Protein AF-A0A1Y3ZLM2-F1 (afdb_monomer_lite)

Sequence (91 aa):
MNKVINSKMYDTATAELIKKVFFGEIDDPDVITDALYRKKNGEFFYCVCPDDPDDPTSYSIIPCCEDDAKLWVEENCSGDKYVELFGEVEE

Structure (mmCIF, N/CA/C/O backbone):
data_AF-A0A1Y3ZLM2-F1
#
_entry.id   AF-A0A1Y3ZLM2-F1
#
loop_
_atom_site.group_PDB
_atom_site.id
_atom_site.type_symbol
_atom_site.label_atom_id
_atom_site.label_alt_id
_atom_site.label_comp_id
_atom_site.label_asym_id
_atom_site.label_entity_id
_atom_site.label_seq_id
_atom_site.pdbx_PDB_ins_code
_atom_site.Cartn_x
_atom_site.Cartn_y
_atom_site.Cartn_z
_atom_site.occupancy
_atom_site.B_iso_or_equiv
_atom_site.auth_seq_id
_atom_site.auth_comp_id
_atom_site.auth_asym_id
_atom_site.auth_atom_id
_atom_site.pdbx_PDB_model_num
ATOM 1 N N . MET A 1 1 ? -1.737 -10.338 -7.116 1.00 78.75 1 MET A N 1
ATOM 2 C CA . MET A 1 1 ? -0.368 -10.666 -6.667 1.00 78.75 1 MET A CA 1
ATOM 3 C C . MET A 1 1 ? -0.419 -10.877 -5.171 1.00 78.75 1 MET A C 1
ATOM 5 O O . MET A 1 1 ? -1.056 -10.068 -4.506 1.00 78.75 1 MET A O 1
ATOM 9 N N . ASN A 1 2 ? 0.207 -11.931 -4.642 1.00 85.25 2 ASN A N 1
ATOM 10 C CA . ASN A 1 2 ? 0.288 -12.114 -3.198 1.00 85.25 2 ASN A CA 1
ATOM 11 C C . ASN A 1 2 ? 1.667 -12.571 -2.723 1.00 85.25 2 ASN A C 1
ATOM 13 O O . ASN A 1 2 ? 2.388 -13.268 -3.431 1.00 85.25 2 ASN A O 1
ATOM 17 N N . LYS A 1 3 ? 2.041 -12.126 -1.523 1.00 87.38 3 LYS A N 1
ATOM 18 C CA . LYS A 1 3 ? 3.252 -12.546 -0.813 1.00 87.38 3 LYS A CA 1
ATOM 19 C C . LYS A 1 3 ? 2.957 -12.678 0.676 1.00 87.38 3 LYS A C 1
ATOM 21 O O . LYS A 1 3 ? 2.105 -11.979 1.228 1.00 87.38 3 LYS A O 1
ATOM 26 N N . VAL A 1 4 ? 3.686 -13.579 1.328 1.00 89.62 4 VAL A N 1
ATOM 27 C CA . VAL A 1 4 ? 3.703 -13.695 2.787 1.00 89.62 4 VAL A CA 1
ATOM 28 C C . VAL A 1 4 ? 4.978 -13.037 3.294 1.00 89.62 4 VAL A C 1
ATOM 30 O O . VAL A 1 4 ? 6.073 -13.442 2.916 1.00 89.62 4 VAL A O 1
ATOM 33 N N . ILE A 1 5 ? 4.834 -12.021 4.142 1.00 89.00 5 ILE A N 1
ATOM 34 C CA . ILE A 1 5 ? 5.946 -11.270 4.738 1.00 89.00 5 ILE A CA 1
ATOM 35 C C . ILE A 1 5 ? 5.696 -11.223 6.242 1.00 89.00 5 ILE A C 1
ATOM 37 O O . ILE A 1 5 ? 4.599 -10.868 6.668 1.00 89.00 5 ILE A O 1
ATOM 41 N N . ASN A 1 6 ? 6.679 -11.621 7.058 1.00 87.69 6 ASN A N 1
ATOM 42 C CA . ASN A 1 6 ? 6.546 -11.686 8.523 1.00 87.69 6 A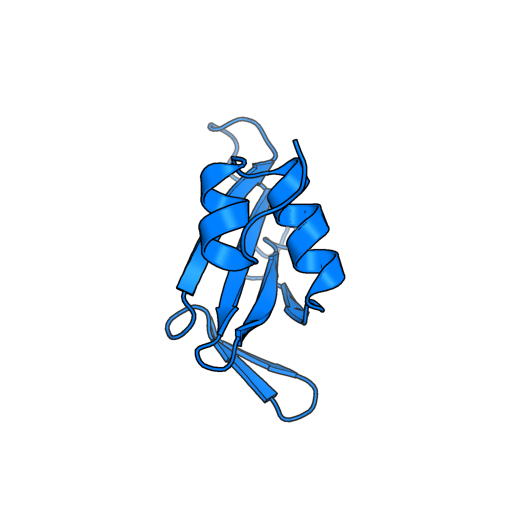SN A CA 1
ATOM 43 C C . ASN A 1 6 ? 5.265 -12.411 8.991 1.00 87.69 6 ASN A C 1
ATOM 45 O O . ASN A 1 6 ? 4.534 -11.921 9.850 1.00 87.69 6 ASN A O 1
ATOM 49 N N . SER A 1 7 ? 4.963 -13.566 8.383 1.00 88.38 7 SER A N 1
ATOM 50 C CA . SER A 1 7 ? 3.760 -14.376 8.659 1.00 88.38 7 SER A CA 1
ATOM 51 C C . SER A 1 7 ? 2.416 -13.680 8.384 1.00 88.38 7 SER A C 1
ATOM 53 O O . SER A 1 7 ? 1.368 -14.180 8.791 1.00 88.38 7 SER A O 1
ATOM 55 N N . LYS A 1 8 ? 2.417 -12.551 7.667 1.00 89.44 8 LYS A N 1
ATOM 56 C CA . LYS A 1 8 ? 1.216 -11.838 7.220 1.00 89.44 8 LYS A CA 1
ATOM 57 C C . LYS A 1 8 ? 1.061 -11.971 5.710 1.00 89.44 8 LYS A C 1
ATOM 59 O O . LYS A 1 8 ? 2.028 -11.832 4.966 1.00 89.44 8 LYS A O 1
ATOM 64 N N . MET A 1 9 ? -0.166 -12.220 5.259 1.00 90.75 9 MET A N 1
ATOM 65 C CA . MET A 1 9 ? -0.503 -12.246 3.837 1.00 90.75 9 MET A CA 1
ATOM 66 C C . MET A 1 9 ? -0.780 -10.828 3.333 1.00 90.75 9 MET A C 1
ATOM 68 O O . MET A 1 9 ? -1.547 -10.075 3.944 1.00 90.75 9 MET A O 1
ATOM 72 N N . TYR A 1 10 ? -0.166 -10.498 2.205 1.00 90.81 10 TYR A N 1
ATOM 73 C CA . TYR A 1 10 ? -0.377 -9.278 1.443 1.00 90.81 10 TYR A CA 1
ATOM 74 C C . TYR A 1 10 ? -0.843 -9.695 0.059 1.00 90.81 10 TYR A C 1
ATOM 76 O O . TYR A 1 10 ? -0.118 -10.401 -0.637 1.00 90.81 10 TYR A O 1
ATOM 84 N N . ASP A 1 11 ? -2.066 -9.327 -0.309 1.00 91.50 11 ASP A N 1
ATOM 85 C CA . ASP A 1 11 ? -2.691 -9.768 -1.553 1.00 91.50 11 ASP A CA 1
ATOM 86 C C . ASP A 1 11 ? -3.416 -8.599 -2.220 1.00 91.50 11 ASP A C 1
ATOM 88 O O . ASP A 1 11 ? -4.410 -8.095 -1.693 1.00 91.50 11 ASP A O 1
ATOM 92 N N . THR A 1 12 ? -2.929 -8.196 -3.394 1.00 89.81 12 THR A N 1
ATOM 93 C CA . THR A 1 12 ? -3.488 -7.089 -4.180 1.00 89.81 12 THR A CA 1
ATOM 94 C C . THR A 1 12 ? -4.871 -7.388 -4.759 1.00 89.81 12 THR A C 1
ATOM 96 O O . THR A 1 12 ? -5.564 -6.460 -5.151 1.00 89.81 12 THR A O 1
ATOM 99 N N . ALA A 1 13 ? -5.304 -8.654 -4.812 1.00 89.31 13 ALA A N 1
ATOM 100 C CA . ALA A 1 13 ? -6.647 -9.030 -5.259 1.00 89.31 13 ALA A CA 1
ATOM 101 C C . ALA A 1 13 ? -7.700 -8.903 -4.147 1.00 89.31 13 ALA A C 1
ATOM 103 O O . ALA A 1 13 ? -8.890 -8.793 -4.432 1.00 89.31 13 ALA A O 1
ATOM 104 N N . THR A 1 14 ? -7.279 -8.945 -2.878 1.00 91.50 14 THR A N 1
ATOM 105 C CA . THR A 1 14 ? -8.193 -8.831 -1.723 1.00 91.50 14 THR A CA 1
ATOM 106 C C . THR A 1 14 ? -8.106 -7.490 -1.005 1.00 91.50 14 THR A C 1
ATOM 108 O O . THR A 1 14 ? -9.015 -7.155 -0.240 1.00 91.50 14 THR A O 1
ATOM 111 N N . ALA A 1 15 ? -7.011 -6.762 -1.219 1.00 93.75 15 ALA A N 1
ATOM 112 C CA . ALA A 1 15 ? -6.802 -5.420 -0.716 1.00 93.75 15 ALA A CA 1
ATOM 113 C C . ALA A 1 15 ? -7.493 -4.382 -1.607 1.00 93.75 15 ALA A C 1
ATOM 115 O O . ALA A 1 15 ? -7.688 -4.582 -2.804 1.00 93.75 15 ALA A O 1
ATOM 116 N N . GLU A 1 16 ? -7.846 -3.258 -1.006 1.00 93.81 16 GLU A N 1
ATOM 117 C CA . GLU A 1 16 ? -8.368 -2.093 -1.701 1.00 93.81 16 GLU A CA 1
ATOM 118 C C . GLU A 1 16 ? -7.212 -1.320 -2.339 1.00 93.81 16 GLU A C 1
ATOM 120 O O . GLU A 1 16 ? -6.252 -0.962 -1.655 1.00 93.81 16 GLU A O 1
ATOM 125 N N . LEU A 1 17 ? -7.297 -1.060 -3.643 1.00 92.81 17 LEU A N 1
ATOM 126 C CA . LEU A 1 17 ? -6.366 -0.172 -4.332 1.00 92.81 17 LEU A CA 1
ATOM 127 C C . LEU A 1 17 ? -6.708 1.278 -3.978 1.00 92.81 17 LEU A C 1
ATOM 129 O O . LEU A 1 17 ? -7.779 1.760 -4.341 1.00 92.81 17 LEU A O 1
ATOM 133 N N . ILE A 1 18 ? -5.786 1.975 -3.315 1.00 92.06 18 ILE A N 1
ATOM 134 C CA . ILE A 1 18 ? -5.962 3.388 -2.975 1.00 92.06 18 ILE A CA 1
ATOM 135 C C . ILE A 1 18 ? -5.694 4.257 -4.196 1.00 92.06 18 ILE A C 1
ATOM 137 O O . ILE A 1 18 ? -6.555 5.027 -4.624 1.00 92.06 18 ILE A O 1
ATOM 141 N N . LYS A 1 19 ? -4.494 4.120 -4.763 1.00 89.88 19 LYS A N 1
ATOM 142 C CA . LYS A 1 19 ? -4.083 4.814 -5.978 1.00 89.88 19 LYS A CA 1
ATOM 143 C C . LYS A 1 19 ? -2.898 4.102 -6.619 1.00 89.88 19 LYS A C 1
ATOM 145 O O . LYS A 1 19 ? -2.128 3.420 -5.947 1.00 89.88 19 LYS A O 1
ATOM 150 N N . LYS A 1 20 ? -2.794 4.271 -7.934 1.00 88.38 20 LYS A N 1
ATOM 151 C CA . LYS A 1 20 ? -1.711 3.792 -8.786 1.00 88.38 20 LYS A CA 1
ATOM 152 C C . LYS A 1 20 ? -1.041 5.021 -9.406 1.00 88.38 20 LYS A C 1
ATOM 154 O O . LYS A 1 20 ? -1.739 5.843 -10.002 1.00 88.38 20 LYS A O 1
ATOM 159 N N . VAL A 1 21 ? 0.261 5.170 -9.208 1.00 83.62 21 VAL A N 1
ATOM 160 C CA . VAL A 1 21 ? 1.078 6.280 -9.706 1.00 83.62 21 VAL A CA 1
ATOM 161 C C . VAL A 1 21 ? 2.042 5.720 -10.732 1.00 83.62 21 VAL A C 1
ATOM 163 O O . VAL A 1 21 ? 2.678 4.701 -10.493 1.00 83.62 21 VAL A O 1
ATOM 166 N N . PHE A 1 22 ? 2.108 6.368 -11.886 1.00 76.62 22 PHE A N 1
ATOM 167 C CA . PHE A 1 22 ? 2.977 5.971 -12.981 1.00 76.62 22 PHE A CA 1
ATOM 168 C C . PHE A 1 22 ? 4.120 6.979 -13.059 1.00 76.62 22 PHE A C 1
ATOM 170 O O . PHE A 1 22 ? 3.872 8.177 -13.208 1.00 76.62 22 PHE A O 1
ATOM 177 N N . PHE A 1 23 ? 5.351 6.498 -12.938 1.00 67.44 23 PHE A N 1
ATOM 178 C CA . PHE A 1 23 ? 6.565 7.277 -13.114 1.00 67.44 23 PHE A CA 1
ATOM 179 C C . PHE A 1 23 ? 7.177 6.918 -14.472 1.00 67.44 23 PHE A C 1
ATOM 181 O O . PHE A 1 23 ? 7.632 5.794 -14.674 1.00 67.44 23 PHE A O 1
ATOM 188 N N . GLY A 1 24 ? 7.148 7.868 -15.410 1.00 64.62 24 GLY A N 1
ATOM 189 C CA . GLY A 1 24 ? 7.672 7.703 -16.771 1.00 64.62 24 GLY A CA 1
ATOM 190 C C . GLY A 1 24 ? 6.788 8.352 -17.838 1.00 64.62 24 GLY A C 1
ATOM 191 O O . GLY A 1 24 ? 5.722 8.896 -17.537 1.00 64.62 24 GLY A O 1
ATOM 192 N N . GLU A 1 25 ? 7.237 8.312 -19.094 1.00 58.81 25 GLU A N 1
ATOM 193 C CA . GLU A 1 25 ? 6.386 8.662 -20.234 1.00 58.81 25 GLU A CA 1
ATOM 194 C C . GLU A 1 25 ? 5.353 7.549 -20.464 1.00 58.81 25 GLU A C 1
ATOM 196 O O . GLU A 1 25 ? 5.661 6.368 -20.373 1.00 58.81 25 GLU A O 1
ATOM 201 N N . ILE A 1 26 ? 4.104 7.925 -20.752 1.00 54.97 26 ILE A N 1
ATOM 202 C CA . ILE A 1 26 ? 2.966 6.992 -20.893 1.00 54.97 26 ILE A CA 1
ATOM 203 C C . ILE A 1 26 ? 3.172 5.983 -22.046 1.00 54.97 26 ILE A C 1
ATOM 205 O O . ILE A 1 26 ? 2.543 4.927 -22.053 1.00 54.97 26 ILE A O 1
ATOM 209 N N . ASP A 1 27 ? 4.050 6.305 -23.000 1.00 58.66 27 ASP A N 1
ATOM 210 C CA . ASP A 1 27 ? 4.415 5.460 -24.147 1.00 58.66 27 ASP A CA 1
ATOM 211 C C . ASP A 1 27 ? 5.606 4.523 -23.864 1.00 58.66 27 ASP A C 1
ATOM 213 O O . ASP A 1 27 ? 5.979 3.727 -24.726 1.00 58.66 27 ASP A O 1
ATOM 217 N N . ASP A 1 28 ? 6.202 4.597 -22.669 1.00 55.44 28 ASP A N 1
ATOM 218 C CA . ASP A 1 28 ? 7.341 3.765 -22.297 1.00 55.44 28 ASP A CA 1
ATOM 219 C C . ASP A 1 28 ? 6.869 2.435 -21.666 1.00 55.44 28 ASP A C 1
ATOM 221 O O . ASP A 1 28 ? 6.100 2.445 -20.695 1.00 55.44 28 ASP A O 1
ATOM 225 N N . PRO A 1 29 ? 7.276 1.267 -22.200 1.00 52.28 29 PRO A N 1
ATOM 226 C CA . PRO A 1 29 ? 6.940 -0.029 -21.613 1.00 52.28 29 PRO A CA 1
ATOM 227 C C . PRO A 1 29 ? 7.565 -0.244 -20.225 1.00 52.28 29 PRO A C 1
ATOM 229 O O . PRO A 1 29 ? 7.072 -1.102 -19.491 1.00 52.28 29 PRO A O 1
ATOM 232 N N . ASP A 1 30 ? 8.575 0.549 -19.848 1.00 52.94 30 ASP A N 1
ATOM 233 C CA . ASP A 1 30 ? 9.256 0.507 -18.550 1.00 52.94 30 ASP A CA 1
ATOM 234 C C . ASP A 1 30 ? 8.607 1.431 -17.506 1.00 52.94 30 ASP A C 1
ATOM 236 O O . ASP A 1 30 ? 9.236 1.800 -16.511 1.00 52.94 30 ASP A O 1
ATOM 240 N N . VAL A 1 31 ? 7.339 1.828 -17.700 1.00 57.62 31 VAL A N 1
ATOM 241 C CA . VAL A 1 31 ? 6.642 2.704 -16.751 1.00 57.62 31 VAL A CA 1
ATOM 242 C C . VAL A 1 31 ? 6.627 2.066 -15.353 1.00 57.62 31 VAL A C 1
ATOM 244 O O . VAL A 1 31 ? 5.960 1.057 -15.073 1.00 57.62 31 VAL A O 1
ATOM 247 N N . ILE A 1 32 ? 7.382 2.671 -14.437 1.00 61.00 32 ILE A N 1
ATOM 248 C CA . ILE A 1 32 ? 7.447 2.208 -13.058 1.00 61.00 32 ILE A CA 1
ATOM 249 C C . ILE A 1 32 ? 6.131 2.605 -12.425 1.00 61.00 32 ILE A C 1
ATOM 251 O O . ILE A 1 32 ? 5.760 3.777 -12.366 1.00 61.00 32 ILE A O 1
ATOM 255 N N . THR A 1 33 ? 5.383 1.603 -11.995 1.00 68.94 33 THR A N 1
ATOM 256 C CA . THR A 1 33 ? 4.148 1.828 -11.283 1.00 68.94 33 THR A CA 1
ATOM 257 C C . THR A 1 33 ? 4.274 1.517 -9.801 1.00 68.94 33 THR A C 1
ATOM 259 O O . THR A 1 33 ? 4.417 0.355 -9.419 1.00 68.94 33 THR A O 1
ATOM 262 N N . ASP A 1 34 ? 4.039 2.535 -8.984 1.00 84.00 34 ASP A N 1
ATOM 263 C CA . ASP A 1 34 ? 3.854 2.376 -7.550 1.00 84.00 34 ASP A CA 1
ATOM 264 C C . ASP A 1 34 ? 2.370 2.419 -7.218 1.00 84.00 34 ASP A C 1
ATOM 266 O O . ASP A 1 34 ? 1.616 3.280 -7.679 1.00 84.00 34 ASP A O 1
ATOM 270 N N . ALA A 1 35 ? 1.919 1.464 -6.418 1.00 89.81 35 ALA A N 1
ATOM 271 C CA . ALA A 1 35 ? 0.537 1.407 -5.982 1.00 89.81 35 ALA A CA 1
ATOM 272 C C . ALA A 1 35 ? 0.448 1.198 -4.476 1.00 89.81 35 ALA A C 1
ATOM 274 O O . ALA A 1 35 ? 1.044 0.267 -3.931 1.00 89.81 35 ALA A O 1
ATOM 275 N N . LEU A 1 36 ? -0.352 2.037 -3.821 1.00 92.94 36 LEU A N 1
ATOM 276 C CA . LEU A 1 36 ? -0.684 1.899 -2.410 1.00 92.94 36 LEU A CA 1
ATOM 277 C C . LEU A 1 36 ? -1.971 1.081 -2.268 1.00 92.94 36 LEU A C 1
ATOM 279 O O . LEU A 1 36 ? -2.993 1.384 -2.892 1.00 92.94 36 LEU A O 1
ATOM 283 N N . TYR A 1 37 ? -1.926 0.059 -1.418 1.00 94.06 37 TYR A N 1
ATOM 284 C CA . TYR A 1 37 ? -3.062 -0.798 -1.101 1.00 94.06 37 TYR A CA 1
ATOM 285 C C . TYR A 1 37 ? -3.383 -0.767 0.390 1.00 94.06 37 TYR A C 1
ATOM 287 O O . TYR A 1 37 ? -2.486 -0.707 1.232 1.00 94.06 37 TYR A O 1
ATOM 295 N N . ARG A 1 38 ? -4.672 -0.898 0.711 1.00 94.56 38 ARG A N 1
ATOM 296 C CA . ARG A 1 38 ? -5.187 -1.047 2.074 1.00 94.56 38 ARG A CA 1
ATOM 297 C C . ARG A 1 38 ? -5.793 -2.431 2.264 1.00 94.56 38 ARG A C 1
ATOM 299 O O . ARG A 1 38 ? -6.694 -2.855 1.541 1.00 94.56 38 ARG A O 1
ATOM 306 N N . LYS A 1 39 ? -5.307 -3.167 3.256 1.00 93.31 39 LYS A N 1
ATOM 307 C CA . LYS A 1 39 ? -5.871 -4.458 3.656 1.00 93.31 39 LYS A CA 1
ATOM 308 C C . LYS A 1 39 ? -7.197 -4.256 4.387 1.00 93.31 39 LYS A C 1
ATOM 310 O O . LYS A 1 39 ? -7.460 -3.216 4.979 1.00 93.31 39 LYS A O 1
ATOM 315 N N . LYS A 1 40 ? -8.001 -5.320 4.457 1.00 90.62 40 LYS A N 1
ATOM 316 C CA . LYS A 1 40 ? -9.279 -5.333 5.197 1.00 90.62 40 LYS A CA 1
ATOM 317 C C . LYS A 1 40 ? -9.147 -5.018 6.691 1.00 90.62 40 LYS A C 1
ATOM 319 O O . LYS A 1 40 ? -10.121 -4.621 7.313 1.00 90.62 40 LYS A O 1
ATOM 324 N N . ASN A 1 41 ? -7.968 -5.238 7.268 1.00 89.44 41 ASN A N 1
ATOM 325 C CA . ASN A 1 41 ? -7.667 -4.929 8.665 1.00 89.44 41 ASN A CA 1
ATOM 326 C C . ASN A 1 41 ? -7.086 -3.516 8.866 1.00 89.44 41 ASN A C 1
ATOM 328 O O . ASN A 1 41 ? -6.647 -3.219 9.970 1.00 89.44 41 ASN A O 1
ATOM 332 N N . GLY A 1 42 ? -7.044 -2.682 7.822 1.00 89.94 42 GLY A N 1
ATOM 333 C CA . GLY A 1 42 ? -6.516 -1.316 7.873 1.00 89.94 42 GLY A CA 1
ATOM 334 C C . GLY A 1 42 ? -5.008 -1.195 7.639 1.00 89.94 42 GLY A C 1
ATOM 335 O O . GLY A 1 42 ? -4.526 -0.088 7.460 1.00 89.94 42 GLY A O 1
ATOM 336 N N . GLU A 1 43 ? -4.255 -2.299 7.588 1.00 93.19 43 GLU A N 1
ATOM 337 C CA . GLU A 1 43 ? -2.818 -2.241 7.282 1.00 93.19 43 GLU A CA 1
ATOM 338 C C . GLU A 1 43 ? -2.568 -1.833 5.823 1.00 93.19 43 GLU A C 1
ATOM 340 O O . GLU A 1 43 ? -3.240 -2.323 4.911 1.00 93.19 43 GLU A O 1
ATOM 345 N N . PHE A 1 44 ? -1.541 -1.019 5.593 1.00 93.94 44 PHE A N 1
ATOM 346 C CA . PHE A 1 44 ? -1.153 -0.564 4.262 1.00 93.94 44 PHE A CA 1
ATOM 347 C C . PHE A 1 44 ? 0.056 -1.333 3.722 1.00 93.94 44 PHE A C 1
ATOM 349 O O . PHE A 1 44 ? 0.861 -1.899 4.468 1.00 93.94 44 PHE A O 1
ATOM 356 N N . PHE A 1 45 ? 0.184 -1.378 2.400 1.00 93.56 45 PHE A N 1
ATOM 357 C CA . PHE A 1 45 ? 1.384 -1.876 1.735 1.00 93.56 45 PHE A CA 1
ATOM 358 C C . PHE A 1 45 ? 1.520 -1.311 0.325 1.00 93.56 45 PHE A C 1
ATOM 360 O O . PHE A 1 45 ? 0.525 -1.048 -0.352 1.00 93.56 45 PHE A O 1
ATOM 367 N N . TYR A 1 46 ? 2.765 -1.191 -0.120 1.00 91.00 46 TYR A N 1
ATOM 368 C CA . TYR A 1 46 ? 3.103 -0.821 -1.483 1.00 91.00 46 TYR A CA 1
ATOM 369 C C . TYR A 1 46 ? 3.237 -2.057 -2.360 1.00 91.00 46 TYR A C 1
ATOM 371 O O . TYR A 1 46 ? 3.731 -3.100 -1.922 1.00 91.00 46 TYR A O 1
ATOM 379 N N . CYS A 1 47 ? 2.814 -1.920 -3.609 1.00 88.19 47 CYS A N 1
ATOM 380 C CA . CYS A 1 47 ? 3.213 -2.782 -4.706 1.00 88.19 47 CYS A CA 1
ATOM 381 C C . CYS A 1 47 ? 4.032 -1.926 -5.669 1.00 88.19 47 CYS A C 1
ATOM 383 O O . CYS A 1 47 ? 3.477 -1.024 -6.295 1.00 88.19 47 CYS A O 1
ATOM 385 N N . VAL A 1 48 ? 5.324 -2.214 -5.752 1.00 84.19 48 VAL A N 1
ATOM 386 C CA . VAL A 1 48 ? 6.289 -1.506 -6.598 1.00 84.19 48 VAL A CA 1
ATOM 387 C C . VAL A 1 48 ? 6.540 -2.366 -7.836 1.00 84.19 48 VAL A C 1
ATOM 389 O O . VAL A 1 48 ? 6.682 -3.592 -7.722 1.00 84.19 48 VAL A O 1
ATOM 392 N N . CYS A 1 49 ? 6.501 -1.727 -9.006 1.00 72.44 49 CYS A N 1
ATOM 393 C CA . CYS A 1 49 ? 6.897 -2.289 -10.301 1.00 72.44 49 CYS A CA 1
ATOM 394 C C . CYS A 1 49 ? 8.361 -2.760 -10.296 1.00 72.44 49 CYS A C 1
ATOM 396 O O . CYS A 1 49 ? 9.076 -2.484 -9.335 1.00 72.44 49 CYS A O 1
ATOM 398 N N . PRO A 1 50 ? 8.795 -3.501 -11.326 1.00 66.44 50 PRO A N 1
ATOM 399 C CA . PRO A 1 50 ? 10.020 -4.280 -11.270 1.00 66.44 50 PRO A CA 1
ATOM 400 C C . PRO A 1 50 ? 11.247 -3.513 -10.799 1.00 66.44 50 PRO A C 1
ATOM 402 O O . PRO A 1 50 ? 11.668 -2.538 -11.411 1.00 66.44 50 PRO A O 1
ATOM 405 N N . ASP A 1 51 ? 11.827 -4.023 -9.707 1.00 60.06 51 ASP A N 1
ATOM 406 C CA . ASP A 1 51 ? 13.173 -3.674 -9.250 1.00 60.06 51 ASP A CA 1
ATOM 407 C C . ASP A 1 51 ? 14.224 -4.052 -10.313 1.00 60.06 51 ASP A C 1
ATOM 409 O O . ASP A 1 51 ? 15.325 -3.501 -10.312 1.00 60.06 51 ASP A O 1
ATOM 413 N N . ASP A 1 52 ? 13.891 -4.994 -11.206 1.00 64.50 52 ASP A N 1
ATOM 414 C CA . ASP A 1 52 ? 14.757 -5.485 -12.273 1.00 64.50 52 ASP A CA 1
ATOM 415 C C . ASP A 1 52 ? 14.134 -5.223 -13.661 1.00 64.50 52 ASP A C 1
ATOM 417 O O . ASP A 1 52 ? 13.141 -5.871 -14.011 1.00 64.50 52 ASP A O 1
ATOM 421 N N . PRO A 1 53 ? 14.693 -4.301 -14.470 1.00 64.25 53 PRO A N 1
ATOM 422 C CA . PRO A 1 53 ? 14.164 -3.987 -15.797 1.00 64.25 53 PRO A CA 1
ATOM 423 C C . PRO A 1 53 ? 14.236 -5.173 -16.776 1.00 64.25 53 PRO A C 1
ATOM 425 O O . PRO A 1 53 ? 13.503 -5.191 -17.762 1.00 64.25 53 PRO A O 1
ATOM 428 N N . ASP A 1 54 ? 15.067 -6.188 -16.510 1.00 69.88 54 ASP A N 1
ATOM 429 C CA . ASP A 1 54 ? 15.142 -7.410 -17.317 1.00 69.88 54 ASP A CA 1
ATOM 430 C C . ASP A 1 54 ? 14.084 -8.463 -16.909 1.00 69.88 54 ASP A C 1
ATOM 432 O O . ASP A 1 54 ? 13.853 -9.427 -17.647 1.00 69.88 54 ASP A O 1
ATOM 436 N N . ASP A 1 55 ? 13.398 -8.284 -15.770 1.00 69.06 55 ASP A N 1
ATOM 437 C CA . ASP A 1 55 ? 12.282 -9.128 -15.329 1.00 69.06 55 ASP A CA 1
ATOM 438 C C . ASP A 1 55 ? 10.996 -8.305 -15.113 1.00 69.06 55 ASP A C 1
ATOM 440 O O . ASP A 1 55 ? 10.719 -7.866 -13.990 1.00 69.06 55 ASP A O 1
ATOM 444 N N . PRO A 1 56 ? 10.124 -8.181 -16.137 1.00 61.53 56 PRO A N 1
ATOM 445 C CA . PRO A 1 56 ? 8.861 -7.438 -16.049 1.00 61.53 56 PRO A CA 1
ATOM 446 C C . PRO A 1 56 ? 7.837 -8.077 -15.090 1.00 61.53 56 PRO A C 1
ATOM 448 O O . PRO A 1 5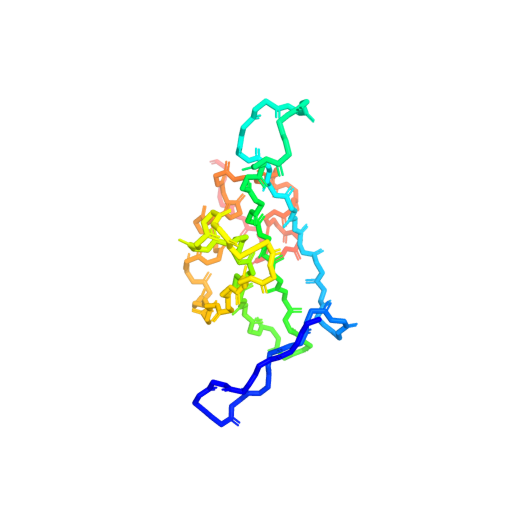6 ? 6.724 -7.567 -14.912 1.00 61.53 56 PRO A O 1
ATOM 451 N N . THR A 1 57 ? 8.181 -9.226 -14.497 1.00 64.44 57 THR A N 1
ATOM 452 C CA . THR A 1 57 ? 7.395 -9.911 -13.469 1.00 64.44 57 THR A CA 1
ATOM 453 C C . THR A 1 57 ? 7.941 -9.728 -12.058 1.00 64.44 57 THR A C 1
ATOM 455 O O . THR A 1 57 ? 7.285 -10.157 -11.098 1.00 64.44 57 THR A O 1
ATOM 458 N N . SER A 1 58 ? 9.089 -9.064 -11.900 1.00 73.00 58 SER A N 1
ATOM 459 C CA . SER A 1 58 ? 9.573 -8.695 -10.582 1.00 73.00 58 SER A CA 1
ATOM 460 C C . SER A 1 58 ? 8.623 -7.627 -10.030 1.00 73.00 58 SER A C 1
ATOM 462 O O . SER A 1 58 ? 8.342 -6.613 -10.644 1.00 73.00 58 SER A O 1
ATOM 464 N N . TYR A 1 59 ? 7.974 -7.918 -8.910 1.00 75.81 59 TYR A N 1
ATOM 465 C CA . TYR A 1 59 ? 7.158 -6.946 -8.189 1.00 75.81 59 TYR A CA 1
ATOM 466 C C . TYR A 1 59 ? 7.464 -7.117 -6.714 1.00 75.81 59 TYR A C 1
ATOM 468 O O . TYR A 1 59 ? 7.468 -8.243 -6.174 1.00 75.81 59 TYR A O 1
ATOM 476 N N . SER A 1 60 ? 7.679 -5.996 -6.045 1.00 85.50 60 SER A N 1
ATOM 477 C CA . SER A 1 60 ? 7.982 -5.967 -4.624 1.00 85.50 60 SER A CA 1
ATOM 478 C C . SER A 1 60 ? 6.758 -5.529 -3.839 1.00 85.50 60 SER A C 1
ATOM 480 O O . SER A 1 60 ? 6.093 -4.547 -4.159 1.00 85.50 60 SER A O 1
ATOM 482 N N . ILE A 1 61 ? 6.432 -6.317 -2.812 1.00 89.44 61 ILE A N 1
ATOM 483 C CA . ILE A 1 61 ? 5.418 -5.957 -1.827 1.00 89.44 61 ILE A CA 1
ATOM 484 C C . ILE A 1 61 ? 6.165 -5.474 -0.595 1.00 89.44 61 ILE A C 1
ATOM 486 O O . ILE A 1 61 ? 6.926 -6.240 -0.004 1.00 89.44 61 ILE A O 1
ATOM 490 N N . ILE A 1 62 ? 5.92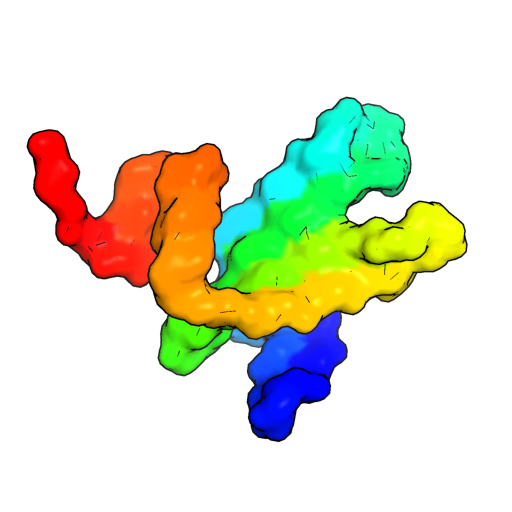5 -4.226 -0.211 1.00 90.56 62 ILE A N 1
ATOM 491 C CA . ILE A 1 62 ? 6.594 -3.588 0.920 1.00 90.56 62 ILE A CA 1
ATOM 492 C C . ILE A 1 62 ? 5.519 -3.220 1.946 1.00 90.56 62 ILE A C 1
ATOM 494 O O . ILE A 1 62 ? 4.650 -2.398 1.644 1.00 90.56 62 ILE A O 1
ATOM 498 N N . PRO A 1 63 ? 5.513 -3.838 3.143 1.00 92.31 63 PRO A N 1
ATOM 499 C CA . PRO A 1 63 ? 4.634 -3.417 4.227 1.00 92.31 63 PRO A CA 1
ATOM 500 C C . PRO A 1 63 ? 4.852 -1.939 4.550 1.00 92.31 63 PRO A C 1
ATOM 502 O O . PRO A 1 63 ? 5.991 -1.505 4.687 1.00 92.31 63 PRO A O 1
ATOM 505 N N . CYS A 1 64 ? 3.762 -1.197 4.699 1.00 90.00 64 CYS A N 1
ATOM 506 C CA . CYS A 1 64 ? 3.778 0.233 4.967 1.00 90.00 64 CYS A CA 1
ATOM 507 C C . CYS A 1 64 ? 3.146 0.484 6.335 1.00 90.00 64 CYS A C 1
ATOM 509 O O . CYS A 1 64 ? 2.092 -0.085 6.644 1.00 90.00 64 CYS A O 1
ATOM 511 N N . CYS A 1 65 ? 3.779 1.312 7.166 1.00 91.69 65 CYS A N 1
ATOM 512 C CA . CYS A 1 65 ? 3.122 1.784 8.379 1.00 91.69 65 CYS A CA 1
ATOM 513 C C . CYS A 1 65 ? 2.079 2.861 8.035 1.00 91.69 65 CYS A C 1
ATOM 515 O O . CYS A 1 65 ? 2.014 3.341 6.903 1.00 91.69 65 CYS A O 1
ATOM 517 N N . GLU A 1 66 ? 1.216 3.208 8.989 1.00 91.50 66 GLU A N 1
ATOM 518 C CA . GLU A 1 66 ? 0.169 4.206 8.747 1.00 91.50 66 GLU A CA 1
ATOM 519 C C . GLU A 1 66 ? 0.755 5.595 8.448 1.00 91.50 66 GLU A C 1
ATOM 521 O O . GLU A 1 66 ? 0.252 6.280 7.563 1.00 91.50 66 GLU A O 1
ATOM 526 N N . ASP A 1 67 ? 1.837 5.984 9.127 1.00 91.69 67 ASP A N 1
ATOM 527 C CA . ASP A 1 67 ? 2.480 7.290 8.932 1.00 91.69 67 ASP A CA 1
ATOM 528 C C . ASP A 1 67 ? 3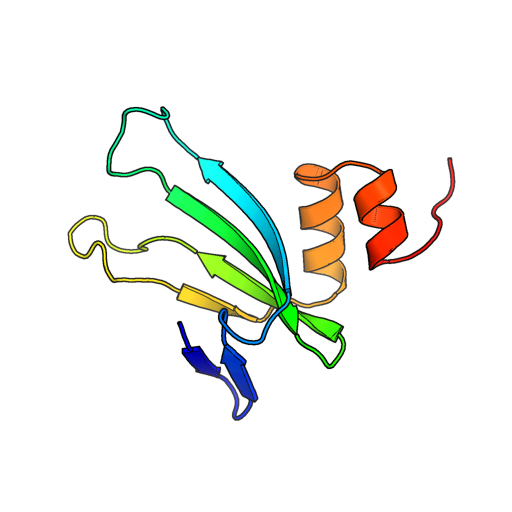.096 7.422 7.531 1.00 91.69 67 ASP A C 1
ATOM 530 O O . ASP A 1 67 ? 2.869 8.417 6.847 1.00 91.69 67 ASP A O 1
ATOM 534 N N . ASP A 1 68 ? 3.781 6.381 7.051 1.00 91.81 68 ASP A N 1
ATOM 535 C CA . ASP A 1 68 ? 4.300 6.340 5.678 1.00 91.81 68 ASP A CA 1
ATOM 536 C C . ASP A 1 68 ? 3.160 6.403 4.647 1.00 91.81 68 ASP A C 1
ATOM 538 O O . ASP A 1 68 ? 3.298 7.031 3.598 1.00 91.81 68 ASP A O 1
ATOM 542 N N . ALA A 1 69 ? 2.018 5.768 4.938 1.00 92.12 69 ALA A N 1
ATOM 543 C CA . ALA A 1 69 ? 0.860 5.793 4.051 1.00 92.12 69 ALA A CA 1
ATOM 544 C C . ALA A 1 69 ? 0.211 7.184 4.005 1.00 92.12 69 ALA A C 1
ATOM 546 O O . ALA A 1 69 ? -0.234 7.603 2.937 1.00 92.12 69 ALA A O 1
ATOM 547 N N . LYS A 1 70 ? 0.170 7.903 5.137 1.00 92.44 70 LYS A N 1
ATOM 548 C CA . LYS A 1 70 ? -0.295 9.297 5.201 1.00 92.44 70 LYS A CA 1
ATOM 549 C C . LYS A 1 70 ? 0.564 10.190 4.320 1.00 92.44 70 LYS A C 1
ATOM 551 O O . LYS A 1 70 ? 0.010 10.804 3.414 1.00 92.44 70 LYS A O 1
ATOM 556 N N . LEU A 1 71 ? 1.886 10.153 4.510 1.00 92.12 71 LEU A N 1
ATOM 557 C CA . LEU A 1 71 ? 2.841 10.926 3.708 1.00 92.12 71 LEU A CA 1
ATOM 558 C C . LEU A 1 71 ? 2.658 10.657 2.213 1.00 92.12 71 LEU A C 1
ATOM 560 O O . LEU A 1 71 ? 2.524 11.578 1.411 1.00 92.12 71 LEU A O 1
ATOM 564 N N . TRP A 1 72 ? 2.550 9.384 1.835 1.00 92.00 72 TRP A N 1
ATOM 565 C CA . TRP A 1 72 ? 2.360 9.025 0.435 1.00 92.00 72 TRP A CA 1
ATOM 566 C C . TRP A 1 72 ? 1.047 9.568 -0.142 1.00 92.00 72 TRP A C 1
ATOM 568 O O . TRP A 1 72 ? 1.014 10.031 -1.283 1.00 92.00 72 TRP A O 1
ATOM 578 N N . VAL A 1 73 ? -0.048 9.520 0.623 1.00 92.12 73 VAL A N 1
ATOM 579 C CA . VAL A 1 73 ? -1.351 10.057 0.203 1.00 92.12 73 VAL A CA 1
ATOM 580 C C . VAL A 1 73 ? -1.323 11.585 0.139 1.00 92.12 73 VAL A C 1
ATOM 582 O O . VAL A 1 73 ? -1.919 12.132 -0.784 1.00 92.12 73 VAL A O 1
ATOM 585 N N . GLU A 1 74 ? -0.615 12.271 1.037 1.00 91.69 74 GLU A N 1
ATOM 586 C CA . GLU A 1 74 ? -0.416 13.728 0.973 1.00 91.69 74 GLU A CA 1
ATOM 587 C C . GLU A 1 74 ? 0.303 14.145 -0.314 1.00 91.69 74 GLU A C 1
ATOM 589 O O . GLU A 1 74 ? -0.088 15.117 -0.955 1.00 91.69 74 GLU A O 1
ATOM 594 N N . GLU A 1 75 ? 1.317 13.384 -0.730 1.00 90.06 75 GLU A N 1
ATOM 595 C CA . GLU A 1 75 ? 2.094 13.694 -1.93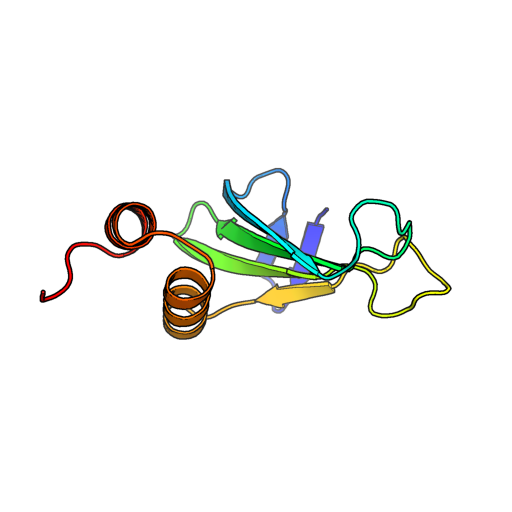3 1.00 90.06 75 GLU A CA 1
ATOM 596 C C . GLU A 1 75 ? 1.373 13.315 -3.237 1.00 90.06 75 GLU A C 1
ATOM 598 O O . GLU A 1 75 ? 1.541 13.982 -4.259 1.00 90.06 75 GLU A O 1
ATOM 603 N N . ASN A 1 76 ? 0.570 12.243 -3.230 1.00 89.00 76 ASN A N 1
ATOM 604 C CA . ASN A 1 76 ? 0.054 11.630 -4.461 1.00 89.00 76 ASN A CA 1
ATOM 605 C C . ASN A 1 76 ? -1.470 11.727 -4.643 1.00 89.00 76 ASN A C 1
ATOM 607 O O . ASN A 1 76 ? -1.970 11.484 -5.751 1.00 89.00 76 ASN A O 1
ATOM 611 N N . CYS A 1 77 ? -2.243 12.046 -3.606 1.00 89.19 77 CYS A N 1
ATOM 612 C CA . CYS A 1 77 ? -3.709 12.093 -3.633 1.00 89.19 77 CYS A CA 1
ATOM 613 C C . CYS A 1 77 ? -4.255 13.492 -3.297 1.00 89.19 77 CYS A C 1
ATOM 615 O O . CYS A 1 77 ? -3.516 14.414 -2.982 1.00 89.19 77 CYS A O 1
ATOM 617 N N . SER A 1 78 ? -5.574 13.672 -3.423 1.00 91.12 78 SER A N 1
ATOM 618 C CA . SER A 1 78 ? -6.252 14.898 -2.989 1.00 91.12 78 SER A CA 1
ATOM 619 C C . SER A 1 78 ? -6.547 14.876 -1.488 1.00 91.12 78 SER A C 1
ATOM 621 O O . SER A 1 78 ? -6.664 13.801 -0.892 1.00 91.12 78 SER A O 1
ATOM 623 N N . GLY A 1 79 ? -6.769 16.060 -0.906 1.00 90.62 79 GLY A N 1
ATOM 624 C CA . GLY A 1 79 ? -7.210 16.207 0.484 1.00 90.62 79 GLY A CA 1
ATOM 625 C C . GLY A 1 79 ? -8.479 15.405 0.796 1.00 90.62 79 GLY A C 1
ATOM 626 O O . GLY A 1 79 ? -8.520 14.718 1.808 1.00 90.62 79 GLY A O 1
ATOM 627 N N . ASP A 1 80 ? -9.461 15.359 -0.115 1.00 91.75 80 ASP A N 1
ATOM 628 C CA . ASP A 1 80 ? -10.666 14.530 0.065 1.00 91.75 80 ASP A CA 1
ATOM 629 C C . ASP A 1 80 ? -10.335 13.046 0.262 1.00 91.75 80 ASP A C 1
ATOM 631 O O . ASP A 1 80 ? -10.928 12.366 1.099 1.00 91.75 80 ASP A O 1
ATOM 635 N N . LYS A 1 81 ? -9.362 12.528 -0.502 1.00 90.94 81 LYS A N 1
ATOM 636 C CA . LYS A 1 81 ? -8.949 11.127 -0.403 1.00 90.94 81 LYS A CA 1
ATOM 637 C C . LYS A 1 81 ? -8.168 10.874 0.882 1.00 90.94 81 LYS A C 1
ATOM 639 O O . LYS A 1 81 ? -8.313 9.803 1.462 1.00 90.94 81 LYS A O 1
ATOM 644 N N . TYR A 1 82 ? -7.379 11.845 1.339 1.00 93.12 82 TYR A N 1
ATOM 645 C CA . TYR A 1 82 ? -6.744 11.779 2.652 1.00 93.12 82 TYR A CA 1
ATOM 646 C C . TYR A 1 82 ? -7.796 11.691 3.762 1.00 93.12 82 TYR A C 1
ATOM 648 O O . TYR A 1 82 ? -7.743 10.774 4.580 1.00 93.12 82 TYR A O 1
ATOM 656 N N . VAL A 1 83 ? -8.797 12.575 3.737 1.00 92.38 83 VAL A N 1
ATOM 657 C CA . VAL A 1 83 ? -9.868 12.615 4.742 1.00 92.38 83 VAL A CA 1
ATOM 658 C C . VAL A 1 83 ? -10.704 11.334 4.740 1.00 92.38 83 VAL A C 1
ATOM 660 O O . VAL A 1 83 ? -11.038 10.816 5.803 1.00 92.38 83 VAL A O 1
ATOM 663 N N . GLU A 1 84 ? -10.976 10.752 3.569 1.00 91.50 84 GLU A N 1
ATOM 664 C CA . GLU A 1 84 ? -11.654 9.453 3.454 1.00 91.50 84 GLU A CA 1
ATOM 665 C C . GLU A 1 84 ? -10.861 8.302 4.106 1.00 91.50 84 GLU A C 1
ATOM 667 O O . GLU A 1 84 ? -11.448 7.355 4.638 1.00 91.50 84 GLU A O 1
ATOM 672 N N . LEU A 1 85 ? -9.526 8.357 4.056 1.00 90.69 85 LEU A N 1
ATOM 673 C CA . LEU A 1 85 ? -8.655 7.279 4.529 1.00 90.69 85 LEU A CA 1
ATOM 674 C C . LEU A 1 85 ? -8.248 7.420 5.995 1.00 90.69 85 LEU A C 1
ATOM 676 O O . LEU A 1 85 ? -8.181 6.403 6.687 1.00 90.69 85 LEU A O 1
ATOM 680 N N . PHE A 1 86 ? -7.977 8.645 6.446 1.00 91.06 86 PHE A N 1
ATOM 681 C CA . PHE A 1 86 ? -7.362 8.934 7.745 1.00 91.06 86 PHE A CA 1
ATOM 682 C C . PHE A 1 86 ? -8.198 9.863 8.638 1.00 91.06 86 PHE A C 1
ATOM 684 O O . PHE A 1 86 ? -7.921 9.947 9.834 1.00 91.06 86 PHE A O 1
ATOM 691 N N . GLY A 1 87 ? -9.240 10.502 8.100 1.00 90.56 87 GLY A N 1
ATOM 692 C CA . GLY A 1 87 ? -10.092 11.451 8.821 1.00 90.56 87 GLY A CA 1
ATOM 693 C C . GLY A 1 87 ? -9.720 12.920 8.602 1.00 90.56 87 GLY A C 1
ATOM 694 O O . GLY A 1 87 ? -8.800 13.246 7.855 1.00 90.56 87 GLY A O 1
ATOM 695 N N . GLU A 1 88 ? -10.484 13.815 9.232 1.00 87.19 88 GLU A N 1
ATOM 696 C CA . GLU A 1 88 ? -10.323 15.2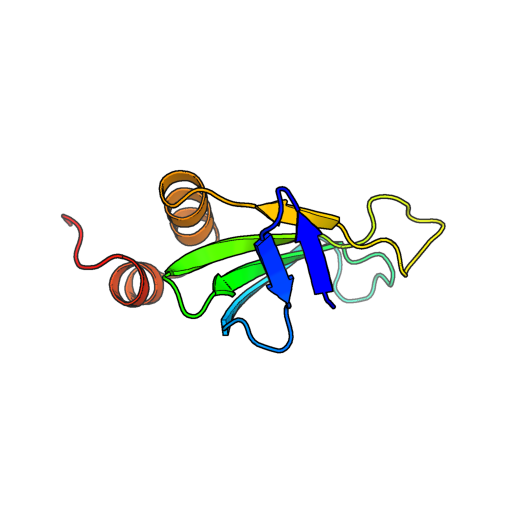68 9.094 1.00 87.19 88 GLU A CA 1
ATOM 697 C C . GLU A 1 88 ? -8.974 15.758 9.651 1.00 87.19 88 GLU A C 1
ATOM 699 O O . GLU A 1 88 ? -8.497 15.274 10.680 1.00 87.19 88 GLU A O 1
ATOM 704 N N . VAL A 1 89 ? -8.385 16.745 8.971 1.00 86.38 89 VAL A N 1
ATOM 705 C CA . VAL A 1 89 ? -7.138 17.430 9.350 1.00 86.38 89 VAL A CA 1
ATOM 706 C C . VAL A 1 89 ? -7.376 18.937 9.439 1.00 86.38 89 VAL A C 1
ATOM 708 O O . VAL A 1 89 ? -8.361 19.434 8.895 1.00 86.38 89 VAL A O 1
ATOM 711 N N . GLU A 1 90 ? -6.513 19.658 10.158 1.00 79.00 90 GLU A N 1
ATOM 712 C CA . GLU A 1 90 ? -6.600 21.122 10.259 1.00 79.00 90 GLU A CA 1
ATOM 713 C C . GLU A 1 90 ? -6.322 21.801 8.902 1.00 79.00 90 GLU A C 1
ATOM 715 O O . GLU A 1 90 ? -5.500 21.316 8.123 1.00 79.00 90 GLU A O 1
ATOM 720 N N . GLU A 1 91 ? -7.025 22.910 8.641 1.00 65.69 91 GLU A N 1
ATOM 721 C CA . GLU A 1 91 ? -6.929 23.740 7.422 1.00 65.69 91 GLU A CA 1
ATOM 722 C C . GLU A 1 91 ? -5.825 24.808 7.507 1.00 65.69 91 GLU A C 1
ATOM 724 O O . GLU A 1 91 ? -5.687 25.445 8.581 1.00 65.69 91 GLU A O 1
#

Foldseek 3Di:
DWDQDPNDIDDPVQWAWLDKDWDDDPPDPQTWIWTWTAHPVRWIWIWTAAPDPVDRPHIDIGTDDPVRVLVVCVVPHDPVSSCVNPNDDDD

pLDDT: mean 83.23, std 12.31, range [52.28, 94.56]

Secondary structure (DSSP, 8-state):
-EEEETTEEEETTTSEEEEEEEES-TT-TT-EEEEEEE-TTS-EEEEEPPSSTT-TT--EEEEE-HHHHHHHHHHHS-HHHHHHHH-----

Radius of gyration: 14.06 Å; chains: 1; bounding box: 27×38×34 Å